Protein 1JSG (pdb70)

InterPro domains:
  IPR004832 TCL1/MTCP1 [PF01840] (11-112)
  IPR004832 TCL1/MTCP1 [PTHR14060] (1-114)
  IPR036672 TCL1/MTCP1 superfamily [G3DSA:2.40.15.10] (1-114)
  IPR036672 TCL1/MTCP1 superfamily [SSF50904] (6-114)

Radius of gyration: 13.99 Å; Cα contacts (8 Å, |Δi|>4): 218; chains: 1; bounding box: 36×29×45 Å

Solvent-accessible surface area: 6996 Å² total; per-residue (Å²): 139,108,78,128,43,110,78,29,126,103,61,2,46,84,0,95,14,56,56,77,117,14,3,10,7,68,102,150,67,7,5,29,16,87,74,59,82,104,88,86,222,116,26,25,49,0,29,0,65,58,64,138,57,153,51,65,216,71,86,68,87,120,121,11,27,129,57,111,16,12,65,42,0,57,53,87,141,88,37,62,0,78,1,58,95,60,33,18,6,98,31,41,79,7,47,77,46,120,55,57,27,13,0,19,0,14,34,37,121,84,146

Secondary structure (DSSP, 8-state):
----EEE-----SEEEEEETTEEEETT--EEEEEEEEEETTTEEEEEEEE------SPPPHHHH-S-SS-SEEEE-TTSPEEETTS-EEEEEEEEEETTEEEEEEEEE---

B-factor: mean 29.54, std 16.5, range [4.8, 89.9]

GO terms:
  GO:0005515 protein binding (F, IPI)
  GO:0042802 identical protein binding (F, IPI)
  GO:0005654 nucleoplasm (C, IDA)
  GO:0005783 endoplasmic reticulum (C, IDA)
  GO:0005829 cytosol (C, IDA)
  GO:0035556 intracellular signal transduction (P, IDA)
  GO:0042802 identical protein binding (F, IDA)
  GO:0043539 protein serine/threonin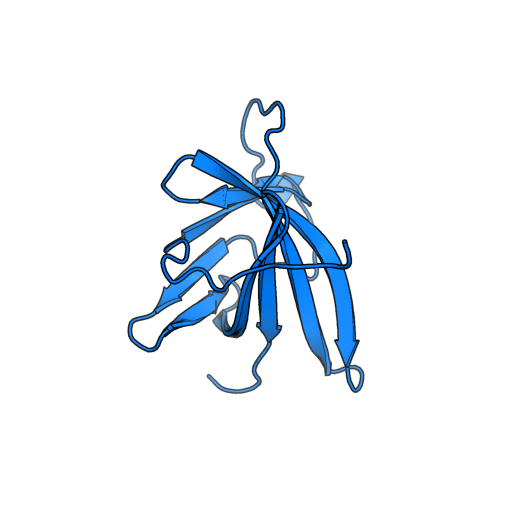e kinase activator activity (F, IDA)
  GO:0043539 protein serine/threonine kinase activator activity (F, IMP)
  GO:0019901 protein kinase binding (F, IPI)

Structure (mmCIF, N/CA/C/O backbone):
data_1JSG
#
_entry.id   1JSG
#
_cell.length_a   38.897
_cell.length_b   82.839
_cell.length_c   117.726
_cell.angle_alpha   90.00
_cell.angle_beta   90.00
_cell.angle_gamma   90.00
#
_symmetry.space_group_name_H-M   'I 2 2 2'
#
loop_
_entity.id
_entity.type
_entity.pdbx_description
1 polymer 'ONCOGENE PRODUCT P14TCL1'
2 water water
#
loop_
_atom_site.group_PDB
_atom_site.id
_atom_site.type_symbol
_atom_site.label_atom_id
_atom_site.label_alt_id
_atom_site.label_comp_id
_atom_site.label_asym_id
_atom_site.label_entity_id
_atom_site.label_seq_id
_atom_site.pdbx_PDB_ins_code
_atom_site.Cartn_x
_atom_site.Cartn_y
_atom_site.Cartn_z
_atom_site.occupancy
_atom_site.B_iso_or_equiv
_atom_site.auth_seq_id
_atom_site.auth_comp_id
_atom_site.auth_asym_id
_atom_site.auth_atom_id
_atom_site.pdbx_PDB_model_num
ATOM 1 N N . CYS A 1 4 ? 25.174 13.418 65.868 1.00 74.50 4 CYS A N 1
ATOM 2 C CA . CYS A 1 4 ? 25.961 12.159 65.657 1.00 77.06 4 CYS A CA 1
ATOM 3 C C . CYS A 1 4 ? 25.361 11.315 64.536 1.00 77.81 4 CYS A C 1
ATOM 4 O O . CYS A 1 4 ? 26.104 10.710 63.745 1.00 79.48 4 CYS A O 1
ATOM 6 N N . PRO A 1 5 ? 24.017 11.213 64.477 1.00 77.01 5 PRO A N 1
ATOM 7 C CA . PRO A 1 5 ? 23.413 10.423 63.399 1.00 75.74 5 PRO A CA 1
ATOM 8 C C . PRO A 1 5 ? 23.402 11.282 62.128 1.00 74.67 5 PRO A C 1
ATOM 9 O O . PRO A 1 5 ? 23.995 12.365 62.100 1.00 74.08 5 PRO A O 1
ATOM 13 N N . THR A 1 6 ? 22.731 10.808 61.084 1.00 72.97 6 THR A N 1
ATOM 14 C CA . THR A 1 6 ? 22.671 11.553 59.829 1.00 69.41 6 THR A CA 1
ATOM 15 C C . THR A 1 6 ? 21.901 12.863 59.982 1.00 67.42 6 THR A C 1
ATOM 16 O O . THR A 1 6 ? 20.696 12.863 60.242 1.00 67.35 6 THR A O 1
ATOM 18 N N . LEU A 1 7 ? 22.609 13.978 59.820 1.00 63.46 7 LEU A N 1
ATOM 19 C CA . LEU A 1 7 ? 22.002 15.300 59.924 1.00 59.66 7 LEU A CA 1
ATOM 20 C C . LEU A 1 7 ? 22.221 16.080 58.630 1.00 56.77 7 LEU A C 1
ATOM 21 O O . LEU A 1 7 ? 23.282 16.666 58.418 1.00 57.40 7 LEU A O 1
ATOM 26 N N . GLY A 1 8 ? 21.212 16.085 57.766 1.00 53.63 8 GLY A N 1
ATOM 27 C CA . GLY A 1 8 ? 21.332 16.789 56.505 1.00 52.67 8 GLY A CA 1
ATOM 28 C C . GLY A 1 8 ? 20.374 17.954 56.344 1.00 50.90 8 GLY A C 1
ATOM 29 O O . GLY A 1 8 ? 19.724 18.377 57.298 1.00 50.96 8 GLY A O 1
ATOM 30 N N . GLU A 1 9 ? 20.287 18.473 55.124 1.00 46.74 9 GLU A N 1
ATOM 31 C CA . GLU A 1 9 ? 19.412 19.597 54.833 1.00 43.86 9 GLU A CA 1
ATOM 32 C C . GLU A 1 9 ? 19.050 19.639 53.355 1.00 38.27 9 GLU A C 1
ATOM 33 O O . GLU A 1 9 ? 19.809 19.173 52.508 1.00 35.56 9 GLU A O 1
ATOM 39 N N . ALA A 1 10 ? 17.886 20.202 53.053 1.00 34.01 10 ALA A N 1
ATOM 40 C CA . ALA A 1 10 ? 17.425 20.308 51.678 1.00 30.69 10 ALA A CA 1
ATOM 41 C C . ALA A 1 10 ? 18.234 21.343 50.898 1.00 30.89 10 ALA A C 1
ATOM 42 O O . ALA A 1 10 ? 18.751 22.304 51.468 1.00 30.69 10 ALA A O 1
ATOM 44 N N . VAL A 1 11 ? 18.360 21.114 49.593 1.00 30.40 11 VAL A N 1
ATOM 45 C CA . VAL A 1 11 ? 19.076 22.014 48.698 1.00 27.23 11 VAL A CA 1
ATOM 46 C C . VAL A 1 11 ? 18.019 22.468 47.711 1.00 29.31 11 VAL A C 1
ATOM 47 O O . VAL A 1 11 ? 17.257 21.649 47.195 1.00 30.90 11 VAL A O 1
ATOM 51 N N . THR A 1 12 ? 17.967 23.771 47.453 1.00 31.98 12 THR A N 1
ATOM 52 C CA . THR A 1 12 ? 16.965 24.332 46.556 1.00 34.06 12 THR A CA 1
ATOM 53 C C . THR A 1 12 ? 17.457 24.679 45.160 1.00 30.63 12 THR A C 1
ATOM 54 O O . THR A 1 12 ? 16.668 25.063 44.302 1.00 29.30 12 THR A O 1
ATOM 58 N N . ASP A 1 13 ? 18.756 24.554 44.929 1.00 31.61 13 ASP A N 1
ATOM 59 C CA . ASP A 1 13 ? 19.301 24.842 43.615 1.00 35.62 13 ASP A CA 1
ATOM 60 C C . ASP A 1 13 ? 19.584 23.548 42.861 1.00 35.52 13 ASP A C 1
ATOM 61 O O . ASP A 1 13 ? 20.605 22.892 43.072 1.00 38.89 13 ASP A O 1
ATOM 66 N N . HIS A 1 14 ? 18.667 23.192 41.973 1.00 29.14 14 HIS A N 1
ATOM 67 C CA . HIS A 1 14 ? 18.794 21.977 41.202 1.00 26.63 14 HIS A CA 1
ATOM 68 C C . HIS A 1 14 ? 19.429 22.263 39.857 1.00 23.59 14 HIS A C 1
ATOM 69 O O . HIS A 1 14 ? 19.221 23.323 39.291 1.00 26.19 14 HIS A O 1
ATOM 76 N N . PRO A 1 15 ? 20.227 21.318 39.334 1.00 22.07 15 PRO A N 1
ATOM 77 C CA . PRO A 1 15 ? 20.865 21.524 38.025 1.00 19.43 15 PRO A CA 1
ATOM 78 C C . PRO A 1 15 ? 19.770 21.715 36.977 1.00 19.10 15 PRO A C 1
ATOM 79 O O . PRO A 1 15 ? 18.701 21.110 37.074 1.00 21.86 15 PRO A O 1
ATOM 83 N N . ASP A 1 16 ? 20.022 22.551 35.980 1.00 17.63 16 ASP A N 1
ATOM 84 C CA . ASP A 1 16 ? 19.018 22.782 34.961 1.00 15.44 16 ASP A CA 1
ATOM 85 C C . ASP A 1 16 ? 19.212 21.822 33.790 1.00 13.59 16 ASP A C 1
ATOM 86 O O . ASP A 1 16 ? 18.302 21.620 32.997 1.00 14.42 16 ASP A O 1
ATOM 91 N N . ARG A 1 17 ? 20.385 21.200 33.705 1.00 12.00 17 ARG A N 1
ATOM 92 C CA . ARG A 1 17 ? 20.677 20.262 32.624 1.00 13.61 17 ARG A CA 1
ATOM 93 C C . ARG A 1 17 ? 21.710 19.243 33.052 1.00 14.65 17 ARG A C 1
ATOM 94 O O . ARG A 1 17 ? 22.699 19.595 33.688 1.00 15.44 17 ARG A O 1
ATOM 102 N N . LEU A 1 18 ? 21.472 17.984 32.688 1.00 14.23 18 LEU A N 1
ATOM 103 C 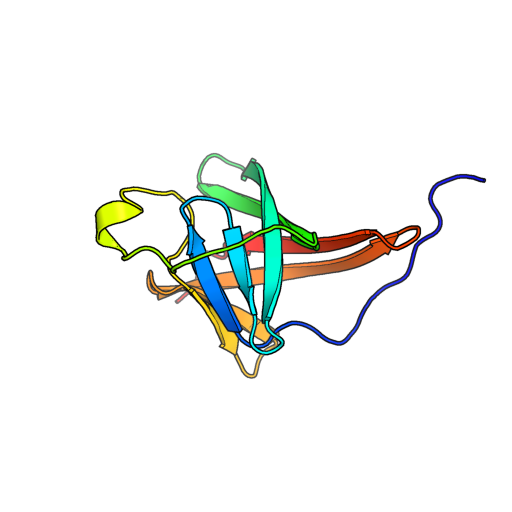CA . LEU A 1 18 ? 22.381 16.876 32.984 1.00 12.28 18 LEU A CA 1
AT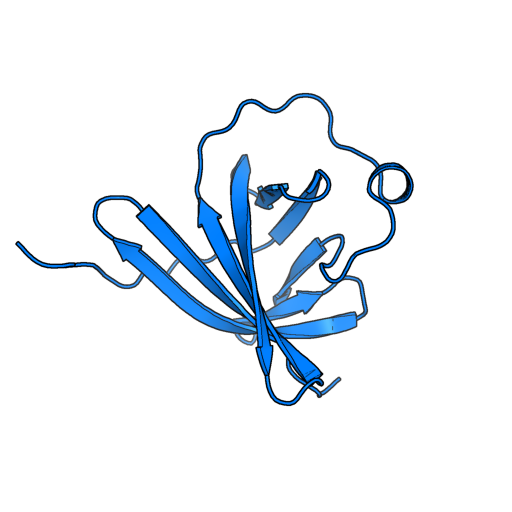OM 104 C C . LEU A 1 18 ? 22.702 16.180 31.654 1.00 12.00 18 LEU A C 1
ATOM 105 O O . LEU A 1 18 ? 21.805 15.703 30.977 1.00 13.00 18 LEU A O 1
ATOM 110 N N . TRP A 1 19 ? 23.978 16.136 31.284 1.00 12.00 19 TRP A N 1
ATOM 111 C CA . TRP A 1 19 ? 24.413 15.496 30.046 1.00 12.42 19 TRP A CA 1
ATOM 112 C C . TRP A 1 19 ? 25.139 14.190 30.362 1.00 14.05 19 TRP A C 1
ATOM 113 O O . TRP A 1 19 ? 26.023 14.168 31.207 1.00 14.82 19 TRP A O 1
ATOM 124 N N . ALA A 1 20 ? 24.797 13.109 29.674 1.00 13.83 20 ALA A N 1
ATOM 125 C CA . ALA A 1 20 ? 25.501 11.858 29.900 1.00 16.53 20 ALA A CA 1
ATOM 126 C C . ALA A 1 20 ? 26.913 12.067 29.355 1.00 16.88 20 ALA A C 1
ATOM 127 O O . ALA A 1 20 ? 27.082 12.374 28.172 1.00 19.19 20 ALA A O 1
ATOM 129 N N . TRP A 1 21 ? 27.920 11.915 30.210 1.00 17.50 21 TRP A N 1
ATOM 130 C CA . TRP A 1 21 ? 29.315 12.085 29.798 1.00 18.92 21 TRP A CA 1
ATOM 131 C C . TRP A 1 21 ? 29.887 10.717 29.463 1.00 19.65 21 TRP A C 1
ATOM 132 O O . TRP A 1 21 ? 30.670 10.545 28.524 1.00 17.38 21 TRP A O 1
ATOM 143 N N . GLU A 1 22 ? 29.485 9.745 30.263 1.00 23.47 22 GLU A N 1
ATOM 144 C CA . GLU A 1 22 ? 29.901 8.366 30.093 1.00 27.15 22 GLU A CA 1
ATOM 145 C C . GLU A 1 22 ? 28.644 7.544 30.335 1.00 28.88 22 GLU A C 1
ATOM 146 O O . GLU A 1 22 ? 27.552 8.097 30.486 1.00 31.48 22 GLU A O 1
ATOM 152 N N . LYS A 1 23 ? 28.783 6.229 30.372 1.00 30.41 23 LYS A N 1
ATOM 153 C CA . LYS A 1 23 ? 27.622 5.395 30.616 1.00 29.90 23 LYS A CA 1
ATOM 154 C C . LYS A 1 23 ? 27.031 5.702 32.003 1.00 27.31 23 LYS A C 1
ATOM 155 O O . LYS A 1 23 ? 25.811 5.827 32.154 1.00 28.98 23 LYS A O 1
ATOM 161 N N . PHE A 1 24 ? 27.898 5.855 33.000 1.00 18.48 24 PHE A N 1
ATOM 162 C CA . PHE A 1 24 ? 27.445 6.103 34.360 1.00 18.04 24 PHE A CA 1
ATOM 163 C C . PHE A 1 24 ? 27.960 7.390 35.006 1.00 17.78 24 PHE A C 1
ATOM 164 O O . PHE A 1 24 ? 28.250 7.422 36.201 1.00 15.48 24 PHE A O 1
ATOM 172 N N . VAL A 1 25 ? 28.056 8.450 34.212 1.00 18.14 25 VAL A N 1
ATOM 173 C CA . VAL A 1 25 ? 28.516 9.744 34.703 1.00 16.68 25 VAL A CA 1
ATOM 174 C C . VAL A 1 25 ? 27.798 10.853 33.951 1.00 14.62 25 VAL A C 1
ATOM 175 O O . VAL A 1 25 ? 27.773 10.861 32.727 1.00 13.97 25 VAL A O 1
ATOM 179 N N . TYR A 1 26 ? 27.204 11.778 34.695 1.00 15.91 26 TYR A N 1
ATOM 180 C CA . TYR A 1 26 ? 26.495 12.915 34.113 1.00 15.53 26 TYR A CA 1
ATOM 181 C C . TYR A 1 26 ? 27.169 14.201 34.582 1.00 17.83 26 TYR A C 1
ATOM 182 O O . TYR A 1 26 ? 27.762 14.251 35.662 1.00 19.87 26 TYR A O 1
ATOM 191 N N . LEU A 1 27 ? 27.074 15.244 33.770 1.00 18.26 27 LEU A N 1
ATOM 192 C CA . LEU A 1 27 ? 27.651 16.537 34.120 1.00 17.62 27 LEU A CA 1
ATOM 193 C C . LEU A 1 27 ? 26.560 17.585 33.934 1.00 15.92 27 LEU A C 1
ATOM 194 O O . LEU A 1 27 ? 25.761 17.474 33.008 1.00 15.02 27 LEU A O 1
ATOM 199 N N . ASP A 1 28 ? 26.510 18.582 34.817 1.00 17.39 28 ASP A N 1
ATOM 200 C CA . ASP A 1 28 ? 25.519 19.660 34.702 1.00 16.07 28 ASP A CA 1
ATOM 201 C C . ASP A 1 28 ? 26.153 20.932 34.102 1.00 16.69 28 ASP A C 1
ATOM 202 O O . ASP A 1 28 ? 27.318 20.912 33.692 1.00 15.98 28 ASP A O 1
ATOM 207 N N . GLU A 1 29 ? 25.392 22.027 34.043 1.00 16.54 29 GLU A N 1
ATOM 208 C CA . GLU A 1 29 ? 25.894 23.290 33.480 1.00 20.83 29 GLU A CA 1
ATOM 209 C C . GLU A 1 29 ? 27.058 23.935 34.237 1.00 19.64 29 GL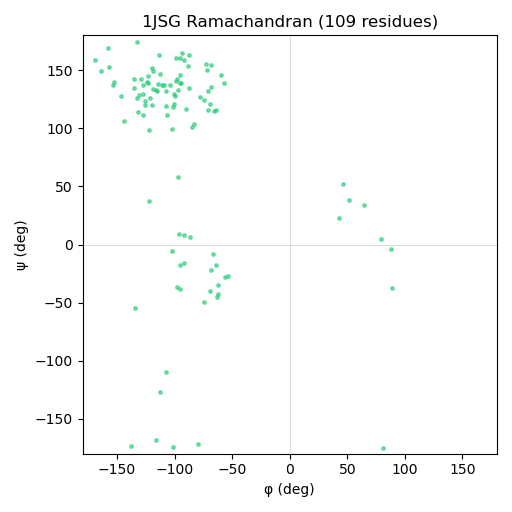U A C 1
ATOM 210 O O . GLU A 1 29 ? 27.729 24.814 33.701 1.00 20.97 29 GLU A O 1
ATOM 216 N N . LYS A 1 30 ? 27.276 23.526 35.482 1.00 18.25 30 LYS A N 1
ATOM 217 C CA . LYS A 1 30 ? 28.360 24.068 36.295 1.00 18.52 30 LY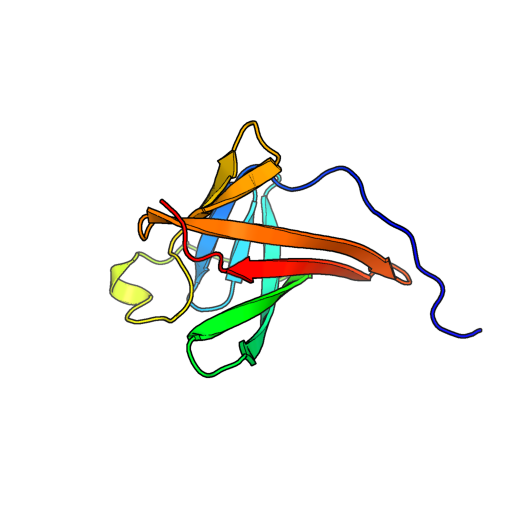S A CA 1
ATOM 218 C C . LYS A 1 30 ? 29.583 23.158 36.219 1.00 19.17 30 LYS A C 1
ATOM 219 O O . LYS A 1 30 ? 30.561 23.342 36.952 1.00 18.66 30 LYS A O 1
ATOM 225 N N . GLN A 1 31 ? 29.512 22.180 35.321 1.00 17.29 31 GLN A N 1
ATOM 226 C CA . GLN A 1 31 ? 30.572 21.202 35.136 1.00 18.49 31 GLN A CA 1
ATOM 227 C C . GLN A 1 31 ? 30.727 20.345 36.387 1.00 19.09 31 GLN A C 1
ATOM 228 O O . GLN A 1 31 ? 31.832 19.930 36.738 1.00 17.10 31 GLN A O 1
ATOM 234 N N . HIS A 1 32 ? 29.606 20.091 37.055 1.00 16.62 32 HIS A N 1
ATOM 235 C CA . HIS A 1 32 ? 29.596 19.250 38.239 1.00 19.30 32 HIS A CA 1
ATOM 236 C C . HIS A 1 32 ? 29.192 17.846 37.807 1.00 17.77 32 HIS A C 1
ATOM 237 O O . HIS A 1 32 ? 28.226 17.678 37.063 1.00 15.49 32 HIS A O 1
ATOM 244 N N . ALA A 1 33 ? 29.943 16.849 38.272 1.00 14.95 33 ALA A N 1
ATOM 245 C CA . ALA A 1 33 ? 29.669 15.454 37.951 1.00 14.03 33 ALA A CA 1
ATOM 246 C C . ALA A 1 33 ? 28.677 14.822 38.943 1.00 15.06 33 ALA A C 1
ATOM 247 O O . ALA A 1 33 ? 28.783 14.996 40.161 1.00 13.42 33 ALA A O 1
ATOM 249 N N . TRP A 1 34 ? 27.706 14.098 38.398 1.00 14.56 34 TRP A N 1
ATOM 250 C CA . TRP A 1 34 ? 26.684 13.414 39.184 1.00 14.50 34 TRP A CA 1
ATOM 251 C C . TRP A 1 34 ? 26.776 11.932 38.837 1.00 14.38 34 TRP A C 1
ATOM 252 O O . TRP A 1 34 ? 26.733 11.567 37.666 1.00 17.25 34 TRP A O 1
ATOM 263 N N . LEU A 1 35 ? 26.913 11.073 39.840 1.00 14.68 35 LEU A N 1
ATOM 264 C CA . LEU A 1 35 ? 27.016 9.647 39.561 1.00 14.99 35 LEU A CA 1
ATOM 265 C C . LEU A 1 35 ? 25.769 8.834 39.924 1.00 14.83 35 LEU A C 1
ATOM 266 O O . LEU A 1 35 ? 25.344 8.820 41.081 1.00 14.15 35 LEU A O 1
ATOM 271 N N . PRO A 1 36 ? 25.138 8.183 38.928 1.00 17.06 36 PRO A N 1
ATOM 272 C CA . PRO A 1 36 ? 23.951 7.375 39.253 1.00 15.50 36 PRO A CA 1
ATOM 273 C C . PRO A 1 36 ? 24.485 6.164 40.004 1.00 16.44 36 PRO A C 1
ATOM 274 O O . PRO A 1 36 ? 25.239 5.372 39.434 1.00 18.90 36 PRO A O 1
ATOM 278 N N . LEU A 1 37 ? 24.118 6.029 41.277 1.00 15.81 37 LEU A N 1
ATOM 279 C CA . LEU A 1 37 ? 24.611 4.917 42.087 1.00 14.25 37 LEU A CA 1
ATOM 280 C C . LEU A 1 37 ? 23.636 3.768 42.187 1.00 14.58 37 LEU A C 1
ATOM 281 O O . LEU A 1 37 ? 24.036 2.604 42.191 1.00 19.56 37 LEU A O 1
ATOM 286 N N . THR A 1 38 ? 22.354 4.087 42.262 1.00 13.22 38 THR A N 1
ATOM 287 C CA . THR A 1 38 ? 21.348 3.052 42.397 1.00 15.65 38 THR A CA 1
ATOM 288 C C . THR A 1 38 ? 20.153 3.269 41.489 1.00 16.03 38 THR A C 1
ATOM 289 O O . THR A 1 38 ? 19.724 4.399 41.264 1.00 19.84 38 THR A O 1
ATOM 293 N N . ILE A 1 39 ? 19.621 2.180 40.959 1.00 13.68 39 ILE A N 1
ATOM 294 C CA . ILE A 1 39 ? 18.431 2.255 40.131 1.00 15.46 39 ILE A CA 1
ATOM 295 C C . ILE A 1 39 ? 17.486 1.276 40.794 1.00 16.15 39 ILE A C 1
ATOM 296 O O . ILE A 1 39 ? 17.823 0.116 40.997 1.00 21.45 39 ILE A O 1
ATOM 301 N N . GLU A 1 40 ? 16.312 1.754 41.163 1.00 16.83 40 GLU A N 1
ATOM 302 C CA . GLU A 1 40 ? 15.343 0.912 41.839 1.00 20.15 40 GLU A CA 1
ATOM 303 C C . GLU A 1 40 ? 14.108 0.750 40.975 1.00 19.59 40 GLU A C 1
ATOM 304 O O . GLU A 1 40 ? 13.591 1.729 40.436 1.00 15.38 40 GLU A O 1
ATOM 310 N N . ILE A 1 41 ? 13.642 -0.488 40.833 1.00 18.61 41 ILE A N 1
ATOM 311 C CA . ILE A 1 41 ? 12.475 -0.748 40.005 1.00 20.65 41 ILE A CA 1
ATOM 312 C C . ILE A 1 41 ? 11.226 -1.065 40.822 1.00 21.67 41 ILE A C 1
ATOM 313 O O . ILE A 1 41 ? 11.134 -2.106 41.468 1.00 21.37 41 ILE A O 1
ATOM 318 N N . LYS A 1 42 ? 10.272 -0.141 40.769 1.00 22.11 42 LYS A N 1
ATOM 319 C CA . LYS A 1 42 ? 9.009 -0.236 41.488 1.00 28.26 42 LYS A CA 1
ATOM 320 C C . LYS A 1 42 ? 7.864 -0.715 40.594 1.00 27.07 42 LYS A C 1
ATOM 321 O O . LYS A 1 42 ? 7.618 -0.148 39.532 1.00 27.50 42 LYS A O 1
ATOM 327 N N . ASP A 1 43 ? 7.158 -1.751 41.034 1.00 30.01 43 ASP A N 1
ATOM 328 C CA . ASP A 1 43 ? 6.038 -2.309 40.270 1.00 35.92 43 ASP A CA 1
ATOM 329 C C . ASP A 1 43 ? 6.445 -2.607 38.835 1.00 36.43 43 ASP A C 1
ATOM 330 O O . ASP A 1 43 ? 5.665 -2.411 37.910 1.00 37.26 43 ASP A O 1
ATOM 335 N N . ARG A 1 44 ? 7.669 -3.095 38.669 1.00 37.08 44 ARG A N 1
ATOM 336 C CA . ARG A 1 44 ? 8.235 -3.417 37.366 1.00 37.95 44 ARG A CA 1
ATOM 337 C C . ARG A 1 44 ? 7.963 -2.380 36.287 1.00 39.53 44 ARG A C 1
ATOM 338 O O . ARG A 1 44 ? 8.004 -2.695 35.096 1.00 41.99 44 ARG A O 1
ATOM 346 N N . LEU A 1 45 ? 7.692 -1.144 36.694 1.00 38.29 45 LEU A N 1
ATOM 347 C CA . LEU A 1 45 ? 7.437 -0.090 35.723 1.00 40.72 45 LEU A CA 1
ATOM 348 C C . LEU A 1 45 ? 8.182 1.203 36.051 1.00 40.00 45 LEU A C 1
ATOM 349 O O . LEU A 1 45 ? 8.936 1.730 35.226 1.00 38.18 45 LEU A O 1
ATOM 354 N N . GLN A 1 46 ? 7.979 1.699 37.265 1.00 35.72 46 GLN A N 1
ATOM 355 C CA . GLN A 1 46 ? 8.594 2.942 37.696 1.00 32.93 46 GLN A CA 1
ATOM 356 C C . GLN A 1 46 ? 10.066 2.866 38.105 1.00 29.67 46 GLN A C 1
ATOM 357 O O . GLN A 1 46 ? 10.448 2.067 38.955 1.00 28.73 46 GLN A O 1
ATOM 363 N N . LEU A 1 47 ? 10.879 3.729 37.507 1.00 24.75 47 LEU A N 1
ATOM 364 C CA . LEU A 1 47 ? 12.306 3.789 37.810 1.00 22.32 47 LEU A CA 1
ATOM 365 C C . LEU A 1 47 ? 12.619 4.919 38.802 1.00 21.88 47 LEU A C 1
ATOM 366 O O . LEU A 1 47 ? 12.043 6.007 38.727 1.00 15.50 47 LEU A O 1
ATOM 371 N N . ARG A 1 48 ? 13.532 4.642 39.727 1.00 20.27 48 ARG A N 1
ATOM 372 C CA . ARG A 1 48 ? 13.975 5.618 40.713 1.00 19.71 48 ARG A CA 1
ATOM 373 C C . ARG A 1 48 ? 15.491 5.562 40.690 1.00 19.20 48 ARG A C 1
ATOM 374 O O . ARG A 1 48 ? 16.077 4.542 41.039 1.00 22.49 48 ARG A O 1
ATOM 382 N N . VAL A 1 49 ? 16.128 6.647 40.264 1.00 18.42 49 VAL A N 1
ATOM 383 C CA . VAL A 1 49 ? 17.577 6.673 40.192 1.00 16.14 49 VAL A CA 1
ATOM 384 C C . VAL A 1 49 ? 18.168 7.687 41.152 1.00 16.39 49 VAL A C 1
ATOM 385 O O . VAL A 1 49 ? 17.720 8.829 41.221 1.00 18.92 49 VAL A O 1
ATOM 389 N N . LEU A 1 50 ? 19.171 7.245 41.902 1.00 15.87 50 LEU A N 1
ATOM 390 C CA . LEU A 1 50 ? 19.860 8.084 42.868 1.00 14.09 50 LEU A CA 1
ATOM 391 C C . LEU A 1 50 ? 21.184 8.574 42.294 1.00 13.03 50 LEU A C 1
ATOM 392 O O . LEU A 1 50 ? 22.049 7.772 41.934 1.00 12.00 50 LEU A O 1
ATOM 397 N N . LEU A 1 51 ? 21.332 9.891 42.204 1.00 12.00 51 LEU A N 1
ATOM 398 C CA . LEU A 1 51 ? 22.547 10.483 41.685 1.00 12.00 51 LEU A CA 1
ATOM 399 C C . LEU A 1 51 ? 23.272 11.185 42.815 1.00 15.34 51 LEU A C 1
ATOM 400 O O . LEU A 1 51 ? 22.657 11.870 43.639 1.00 16.69 51 LEU A O 1
ATOM 405 N N . ARG A 1 52 ? 24.584 11.009 42.857 1.00 15.18 52 ARG A N 1
ATOM 406 C CA . ARG A 1 52 ? 25.382 11.632 43.889 1.00 18.22 52 ARG A CA 1
ATOM 407 C C . ARG A 1 52 ? 26.527 12.417 43.276 1.00 18.87 52 ARG A C 1
ATOM 408 O O . ARG A 1 52 ? 27.188 11.955 42.343 1.00 19.81 52 ARG A O 1
ATOM 416 N N . ARG A 1 53 ? 26.751 13.609 43.814 1.00 19.68 53 ARG A N 1
ATOM 417 C CA . ARG A 1 53 ? 27.817 14.490 43.349 1.00 23.19 53 ARG A CA 1
ATOM 418 C C . ARG A 1 53 ? 29.189 13.957 43.743 1.00 24.42 53 ARG A C 1
ATOM 419 O O . ARG A 1 53 ? 29.423 13.588 44.891 1.00 26.12 53 ARG A O 1
ATOM 427 N N . GLU A 1 54 ? 30.107 13.928 42.791 1.00 28.71 54 GLU A N 1
ATOM 428 C CA . GLU A 1 54 ? 31.440 13.437 43.075 1.00 33.95 54 GLU A CA 1
ATOM 429 C C . GLU A 1 54 ? 32.450 14.063 42.149 1.00 36.07 54 GLU A C 1
ATOM 430 O O . GLU A 1 54 ? 32.189 14.237 40.966 1.00 37.37 54 GLU A O 1
ATOM 436 N N . ASP A 1 55 ? 33.606 14.407 42.699 1.00 41.14 55 ASP A N 1
ATOM 437 C CA . ASP A 1 55 ? 34.669 15.004 41.915 1.00 48.20 55 ASP A CA 1
ATOM 438 C C . ASP A 1 55 ? 35.456 13.869 41.289 1.00 50.04 55 ASP A C 1
ATOM 439 O O . ASP A 1 55 ? 36.277 13.232 41.949 1.00 55.79 55 ASP A O 1
ATOM 444 N N . VAL A 1 56 ? 35.194 13.603 40.017 1.00 48.69 56 VAL A N 1
ATOM 445 C CA . VAL A 1 56 ? 35.896 12.538 39.324 1.00 47.24 56 VAL A CA 1
ATOM 446 C C . VAL A 1 56 ? 36.787 13.117 38.230 1.00 46.71 56 VAL A C 1
ATOM 447 O O . VAL A 1 56 ? 36.633 14.278 37.835 1.00 45.39 56 VAL A O 1
ATOM 451 N N . VAL A 1 57 ? 37.730 12.305 37.759 1.00 45.18 57 VAL A N 1
ATOM 452 C CA . VAL A 1 57 ? 38.649 12.714 36.704 1.00 42.42 57 VAL A CA 1
ATOM 453 C C . VAL A 1 57 ? 38.014 12.354 35.372 1.00 41.49 57 VAL A C 1
ATOM 454 O O . VAL A 1 57 ? 37.788 11.179 35.086 1.00 43.22 57 VAL A O 1
ATOM 458 N N . LEU A 1 58 ? 37.722 13.366 34.562 1.00 40.55 58 LEU A N 1
ATOM 459 C CA . LEU A 1 58 ? 37.095 13.130 33.273 1.00 43.04 58 LEU A CA 1
ATOM 460 C C . LEU A 1 58 ? 37.895 13.680 32.107 1.00 45.07 58 LEU A C 1
ATOM 461 O O . LEU A 1 58 ? 38.535 14.731 32.204 1.00 45.85 58 LEU A O 1
ATOM 466 N N . GLY A 1 59 ? 37.841 12.957 30.995 1.00 45.42 59 GLY A N 1
ATOM 467 C CA . GLY A 1 59 ? 38.555 13.382 29.813 1.00 45.31 59 GLY A CA 1
ATOM 468 C C . GLY A 1 59 ? 37.615 13.905 28.750 1.00 44.32 59 GLY A C 1
ATOM 469 O O . GLY A 1 59 ? 37.032 14.978 28.898 1.00 48.32 59 GLY A O 1
ATOM 470 N N . ARG A 1 60 ? 37.472 13.134 27.678 1.00 41.45 60 ARG A N 1
ATOM 471 C CA . ARG A 1 60 ? 36.618 13.492 26.554 1.00 37.73 60 ARG A CA 1
ATOM 472 C C . ARG A 1 60 ? 35.238 12.846 26.699 1.00 36.30 60 ARG A C 1
ATOM 473 O O . ARG A 1 60 ? 35.131 11.688 27.109 1.00 38.61 60 ARG A O 1
ATOM 481 N N . PRO A 1 61 ? 34.162 13.589 26.376 1.00 29.79 61 PRO A N 1
ATOM 482 C CA . PRO A 1 61 ? 32.830 12.984 26.503 1.00 28.21 61 PRO A CA 1
ATOM 483 C C . PRO A 1 61 ? 32.620 11.879 25.469 1.00 28.26 61 PRO A C 1
ATOM 484 O O . PRO A 1 61 ? 33.263 11.863 24.418 1.00 28.33 61 PRO A O 1
ATOM 488 N N . MET A 1 62 ? 31.734 10.943 25.780 1.00 28.36 62 MET A N 1
ATOM 489 C CA . MET A 1 62 ? 31.449 9.852 24.864 1.00 27.70 62 MET A CA 1
ATOM 490 C C . MET A 1 62 ? 30.236 10.220 24.040 1.00 30.23 62 MET A C 1
ATOM 491 O O . MET A 1 62 ? 29.452 11.092 24.419 1.00 31.89 62 MET A O 1
ATOM 496 N N . THR A 1 63 ? 30.083 9.543 22.911 1.00 33.71 63 THR A N 1
ATOM 497 C CA . THR A 1 63 ? 28.956 9.775 22.024 1.00 35.48 63 THR A CA 1
ATOM 498 C C . THR A 1 63 ? 27.846 8.806 22.409 1.00 34.58 63 THR A C 1
ATOM 499 O O . THR A 1 63 ? 28.095 7.785 23.052 1.00 32.22 63 THR A O 1
ATOM 503 N N . PRO A 1 64 ? 26.604 9.122 22.032 1.00 36.01 64 PRO A N 1
ATOM 504 C CA . PRO A 1 64 ? 25.467 8.255 22.349 1.00 36.27 64 PRO A CA 1
ATOM 505 C C . PRO A 1 64 ? 25.691 6.827 21.874 1.00 40.83 64 PRO A C 1
ATOM 506 O O . PRO A 1 64 ? 25.141 5.877 22.438 1.00 45.71 64 PRO A O 1
ATOM 510 N N . THR A 1 65 ? 26.509 6.678 20.837 1.00 42.90 65 THR A N 1
ATOM 511 C CA . THR A 1 65 ? 26.799 5.360 20.284 1.00 43.37 65 THR A CA 1
ATOM 512 C C . THR A 1 65 ? 27.745 4.575 21.175 1.00 41.36 65 THR A C 1
ATOM 513 O O . THR A 1 65 ? 27.489 3.416 21.490 1.00 45.00 65 THR A O 1
ATOM 517 N N . GLN A 1 66 ? 28.844 5.202 21.576 1.00 40.49 66 GLN A N 1
ATOM 518 C CA . GLN A 1 66 ? 29.807 4.539 22.440 1.00 40.37 66 GLN A CA 1
ATOM 519 C C . GLN A 1 66 ? 29.155 4.191 23.764 1.00 36.35 66 GLN A C 1
ATOM 520 O O . GLN A 1 66 ? 29.467 3.165 24.357 1.00 39.55 66 GLN A O 1
ATOM 526 N N . ILE A 1 67 ? 28.251 5.050 24.226 1.00 32.99 67 ILE A N 1
ATOM 527 C CA . ILE A 1 67 ? 27.556 4.812 25.487 1.00 28.02 67 ILE A CA 1
ATOM 528 C C . ILE A 1 67 ? 26.716 3.539 25.401 1.00 28.98 67 ILE A C 1
ATOM 529 O O . ILE A 1 67 ? 26.730 2.724 26.319 1.00 31.69 67 ILE A O 1
ATOM 534 N N . GLY A 1 68 ? 25.986 3.365 24.304 1.00 30.13 68 GLY A N 1
ATOM 535 C CA . GLY A 1 68 ? 25.192 2.157 24.136 1.00 36.79 68 GLY A CA 1
ATOM 536 C C . GLY A 1 68 ? 23.847 2.108 24.844 1.00 41.53 68 GLY A C 1
ATOM 537 O O . GLY A 1 68 ? 23.442 3.093 25.461 1.00 48.96 68 GLY A O 1
ATOM 538 N N . PRO A 1 69 ? 23.136 0.964 24.789 1.00 41.01 69 PRO A N 1
ATOM 539 C CA . PRO A 1 69 ? 21.821 0.775 25.421 1.00 34.74 69 PRO A CA 1
ATOM 540 C C . PRO A 1 69 ? 21.834 1.026 26.911 1.00 30.25 69 PRO A C 1
ATOM 541 O O . PRO A 1 69 ? 22.754 0.620 27.613 1.00 29.01 69 PRO A O 1
ATOM 545 N N . SER A 1 70 ? 20.791 1.678 27.399 1.00 27.18 70 SER A N 1
ATOM 546 C CA . SER A 1 70 ? 20.712 1.979 28.810 1.00 24.84 70 SER A CA 1
ATOM 547 C C . SER A 1 70 ? 19.270 2.219 29.263 1.00 25.94 70 SER A C 1
ATOM 548 O O . SER A 1 70 ? 18.350 2.337 28.449 1.00 26.08 70 SER A O 1
ATOM 551 N N . LEU A 1 71 ? 19.093 2.274 30.578 1.00 24.09 71 LEU A N 1
ATOM 552 C CA . LEU A 1 71 ? 17.807 2.526 31.211 1.00 19.56 71 LEU A CA 1
ATOM 553 C C . LEU A 1 71 ? 17.776 4.035 31.479 1.00 19.23 71 LEU A C 1
ATOM 554 O O . LEU A 1 71 ? 16.715 4.624 31.695 1.00 20.47 71 LEU A O 1
ATOM 559 N N . LEU A 1 72 ? 18.962 4.647 31.452 1.00 20.67 72 LEU A N 1
ATOM 560 C CA . LEU A 1 72 ? 19.128 6.079 31.715 1.00 19.75 72 LEU A CA 1
ATOM 561 C C . LEU A 1 72 ? 19.223 6.928 30.446 1.00 20.63 72 LEU A C 1
ATOM 562 O O . LEU A 1 72 ? 19.821 6.518 29.447 1.00 22.29 72 LEU A O 1
ATOM 567 N N . PRO A 1 73 ? 18.634 8.133 30.471 1.00 20.55 73 PRO A N 1
ATOM 568 C CA . PRO A 1 73 ? 18.664 9.018 29.304 1.00 16.63 73 PRO A CA 1
ATOM 569 C C . PRO A 1 73 ? 20.002 9.685 28.995 1.00 17.20 73 PRO A C 1
ATOM 570 O O . PRO A 1 73 ? 20.848 9.875 29.870 1.00 16.61 73 PRO A O 1
ATOM 574 N N . ILE A 1 74 ? 20.175 10.041 27.729 1.00 15.76 74 ILE A N 1
ATOM 575 C CA . ILE A 1 74 ? 21.377 10.711 27.271 1.00 17.43 74 ILE A CA 1
ATOM 576 C C . ILE A 1 74 ? 21.409 12.117 27.878 1.00 17.09 74 ILE A C 1
ATOM 577 O O . ILE A 1 74 ? 22.464 12.744 27.997 1.00 15.19 74 ILE A O 1
ATOM 582 N N . MET A 1 75 ? 20.242 12.609 28.277 1.00 19.48 75 MET A N 1
ATOM 583 C CA . MET A 1 75 ? 20.159 13.940 28.855 1.00 19.87 75 MET A CA 1
ATOM 584 C C . MET A 1 75 ? 18.852 14.198 29.614 1.00 16.20 75 MET A C 1
ATOM 585 O O . MET A 1 75 ? 17.813 13.624 29.289 1.00 16.15 75 MET A O 1
ATOM 590 N N . TRP A 1 76 ? 18.926 15.045 30.640 1.00 14.36 76 TRP A N 1
ATOM 591 C CA . TRP A 1 76 ? 17.761 15.425 31.444 1.00 14.82 76 TRP A CA 1
ATOM 592 C C . TRP A 1 76 ? 17.706 16.934 31.370 1.00 14.76 76 TRP A C 1
ATOM 593 O O . TRP A 1 76 ? 18.739 17.576 31.446 1.00 18.04 76 TRP A O 1
ATOM 604 N N . GLN A 1 77 ? 16.514 17.504 31.247 1.00 17.84 77 GLN A N 1
ATOM 605 C CA . GLN A 1 77 ? 16.370 18.957 31.160 1.00 17.95 77 GLN A CA 1
ATOM 606 C C . GLN A 1 77 ? 15.299 19.443 32.137 1.00 16.93 77 GLN A C 1
ATOM 607 O O . GLN A 1 77 ? 14.189 18.917 32.148 1.00 20.03 77 GLN A O 1
ATOM 613 N N . LEU A 1 78 ? 15.626 20.436 32.961 1.00 15.83 78 LEU A N 1
ATOM 614 C CA . LEU A 1 78 ? 14.664 20.969 33.931 1.00 13.35 78 LEU A CA 1
ATOM 615 C C . LEU A 1 78 ? 13.603 21.842 33.258 1.00 17.72 78 LEU A C 1
ATOM 616 O O . LEU A 1 78 ? 13.929 22.810 32.565 1.00 17.32 78 LEU A O 1
ATOM 621 N N . TYR A 1 79 ? 12.335 21.487 33.464 1.00 16.87 79 TYR A N 1
ATOM 622 C CA . TYR A 1 79 ? 11.221 22.218 32.882 1.00 20.30 79 TYR A CA 1
ATOM 623 C C . TYR A 1 79 ? 10.675 23.281 33.835 1.00 22.28 79 TYR A C 1
ATOM 624 O O . TYR A 1 79 ? 10.956 23.259 35.031 1.00 23.95 79 TYR A O 1
ATOM 633 N N . PRO A 1 80 ? 9.864 24.217 33.316 1.00 22.67 80 PRO A N 1
ATOM 634 C CA . PRO A 1 80 ? 9.299 25.290 34.147 1.00 24.41 80 PRO A CA 1
ATOM 635 C C . PRO A 1 80 ? 8.499 24.831 35.361 1.00 25.66 80 PRO A C 1
ATOM 636 O O . PRO A 1 80 ? 8.419 25.548 36.362 1.00 27.79 80 PRO A O 1
ATOM 640 N N . ASP A 1 81 ? 7.909 23.641 35.269 1.00 25.40 81 ASP A N 1
ATOM 641 C CA . ASP A 1 81 ? 7.103 23.094 36.351 1.00 21.26 81 ASP A CA 1
ATOM 642 C C . ASP A 1 81 ? 7.925 22.332 37.390 1.00 22.79 81 ASP A C 1
ATOM 643 O O . ASP A 1 81 ? 7.365 21.708 38.290 1.00 23.93 81 ASP A O 1
ATOM 648 N N . GLY A 1 82 ? 9.248 22.375 37.265 1.00 21.47 82 GLY A N 1
ATOM 649 C CA . GLY A 1 82 ? 10.093 21.684 38.226 1.00 20.65 82 GLY A CA 1
ATOM 650 C C . GLY A 1 82 ? 10.422 20.223 37.949 1.00 20.68 82 GLY A C 1
ATOM 651 O O . GLY A 1 82 ? 11.184 19.612 38.695 1.00 21.77 82 GLY A O 1
ATOM 652 N N . ARG A 1 83 ? 9.854 19.650 36.894 1.00 19.40 83 ARG A N 1
ATOM 653 C CA . ARG A 1 83 ? 10.135 18.261 36.562 1.00 18.28 83 ARG A CA 1
ATOM 654 C C . ARG A 1 83 ? 11.198 18.225 35.465 1.00 18.53 83 ARG A C 1
ATOM 655 O O . ARG A 1 83 ? 11.421 19.228 34.794 1.00 22.07 83 ARG A O 1
ATOM 663 N N . TYR A 1 84 ? 11.867 17.084 35.300 1.00 14.35 84 TYR A N 1
ATOM 664 C CA . TYR A 1 84 ? 12.905 16.944 34.283 1.00 13.01 84 TYR A CA 1
ATOM 665 C C . TYR A 1 84 ? 12.387 16.152 33.111 1.00 14.57 84 TYR A C 1
ATOM 666 O O . TYR A 1 84 ? 11.717 15.142 33.300 1.00 16.20 84 TYR A O 1
ATOM 675 N N . ARG A 1 85 ? 12.709 16.611 31.904 1.00 12.00 85 ARG A N 1
ATOM 676 C CA . ARG A 1 85 ? 12.311 15.910 30.697 1.00 12.51 85 ARG A CA 1
ATOM 677 C C . ARG A 1 85 ? 13.513 15.131 30.215 1.00 13.84 85 ARG A C 1
ATOM 678 O O . ARG A 1 85 ? 14.603 15.686 30.078 1.00 16.01 85 ARG A O 1
ATOM 686 N N . SER A 1 86 ? 13.308 13.848 29.953 1.00 13.52 86 SER A N 1
ATOM 687 C CA . SER A 1 86 ? 14.373 12.978 29.493 1.00 15.68 86 SER A CA 1
ATOM 688 C C . SER A 1 86 ? 14.451 13.036 27.975 1.00 19.11 86 SER A C 1
ATOM 689 O O . SER A 1 86 ? 13.448 13.316 27.315 1.00 18.46 86 SER A O 1
ATOM 692 N N . SER A 1 87 ? 15.630 12.771 27.415 1.00 19.52 87 SER A N 1
ATOM 693 C CA . SER A 1 87 ? 15.779 12.806 25.963 1.00 22.16 87 SER A CA 1
ATOM 694 C C . SER A 1 87 ? 14.976 11.697 25.282 1.00 25.91 87 SER A C 1
ATOM 695 O O . SER A 1 87 ? 14.859 11.668 24.059 1.00 30.63 87 SER A O 1
ATOM 698 N N . ASP A 1 88 ? 14.424 10.785 26.072 1.00 30.73 88 ASP A N 1
ATOM 699 C CA . ASP A 1 88 ? 13.614 9.697 25.532 1.00 33.48 88 ASP A CA 1
ATOM 700 C C . ASP A 1 88 ? 12.153 10.154 25.532 1.00 31.43 88 ASP A C 1
ATOM 701 O O . ASP A 1 88 ? 11.235 9.380 25.285 1.00 35.10 88 ASP A O 1
ATOM 706 N N . SER A 1 89 ? 11.967 11.432 25.836 1.00 30.59 89 SER A N 1
ATOM 707 C CA . SER A 1 89 ? 10.661 12.082 25.878 1.00 29.39 89 SER A CA 1
ATOM 708 C C . SER A 1 89 ? 9.820 11.842 27.113 1.00 25.42 89 SER A C 1
ATOM 709 O O . SER A 1 89 ? 8.682 12.303 27.180 1.00 32.96 89 SER A O 1
ATOM 712 N N . SER A 1 90 ? 10.372 11.139 28.095 1.00 21.27 90 SER A N 1
ATOM 713 C CA . SER A 1 90 ? 9.654 10.863 29.338 1.00 18.88 90 SER A CA 1
ATOM 714 C C . SER A 1 90 ? 9.858 11.993 30.342 1.00 17.50 90 SER A C 1
ATOM 715 O O . SER A 1 90 ? 10.778 12.790 30.190 1.00 18.04 90 SER A O 1
ATOM 718 N N . PHE A 1 91 ? 9.005 12.054 31.366 1.00 17.47 91 PHE A N 1
ATOM 719 C CA . PHE A 1 91 ? 9.104 13.075 32.406 1.00 16.16 91 PHE A CA 1
ATOM 720 C C . PHE A 1 91 ? 9.445 12.435 33.756 1.00 20.09 91 PHE A C 1
ATOM 721 O O . PHE A 1 91 ? 8.913 11.384 34.108 1.00 19.93 91 PHE A O 1
ATOM 729 N N . TRP A 1 92 ? 10.343 13.069 34.504 1.00 20.92 92 TRP A N 1
ATOM 730 C CA . TRP A 1 92 ? 10.771 12.545 35.798 1.00 19.94 92 TRP A CA 1
ATOM 731 C C . TRP A 1 92 ? 10.536 13.550 36.923 1.00 19.62 92 TRP A C 1
ATOM 732 O O . TRP A 1 92 ? 10.794 14.743 36.777 1.00 19.71 92 TRP A O 1
ATOM 743 N N . ARG A 1 93 ? 10.069 13.058 38.060 1.00 21.67 93 ARG A N 1
ATOM 744 C CA . ARG A 1 93 ? 9.820 13.923 39.201 1.00 22.39 93 ARG A CA 1
ATOM 745 C C . ARG A 1 93 ? 11.036 13.932 40.126 1.00 23.65 93 ARG A C 1
ATOM 746 O O . ARG A 1 93 ? 11.657 12.892 40.352 1.00 25.43 93 ARG A O 1
ATOM 754 N N . LEU A 1 94 ? 11.384 15.109 40.642 1.00 22.15 94 LEU A N 1
ATOM 755 C CA . LEU A 1 94 ? 12.509 15.234 41.564 1.00 22.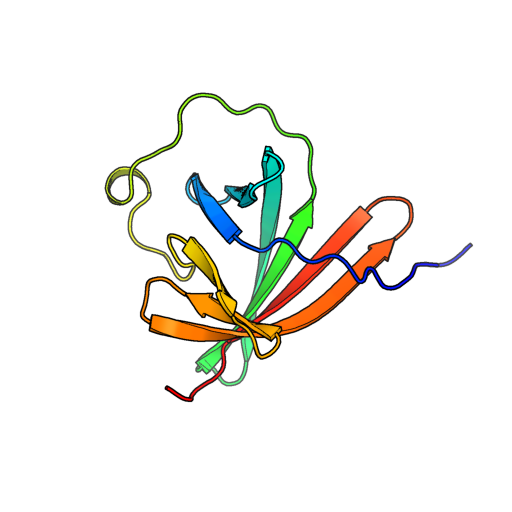48 94 LEU A CA 1
ATOM 756 C C . LEU A 1 94 ? 11.951 14.874 42.928 1.00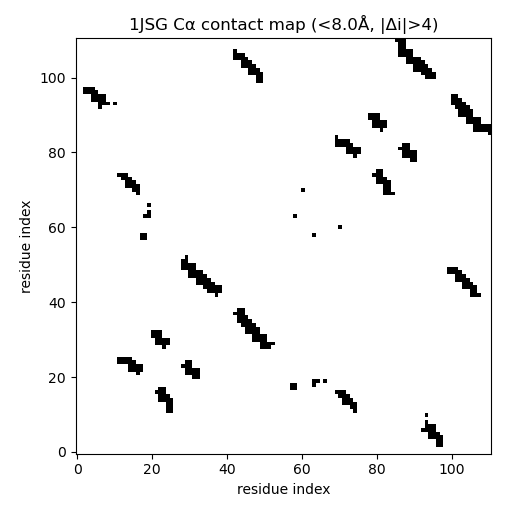 18.59 94 LEU A C 1
ATOM 757 O O . LEU A 1 94 ? 11.248 15.669 43.531 1.00 20.07 94 LEU A O 1
ATOM 762 N N . VAL A 1 95 ? 12.243 13.674 43.413 1.00 19.37 95 VAL A N 1
ATOM 763 C CA . VAL A 1 95 ? 11.722 13.265 44.711 1.00 17.13 95 VAL A CA 1
ATOM 764 C C . VAL A 1 95 ? 12.374 14.044 45.854 1.00 19.47 95 VAL A C 1
ATOM 765 O O . VAL A 1 95 ? 11.703 14.410 46.819 1.00 25.76 95 VAL A O 1
ATOM 769 N N . TYR A 1 96 ? 13.680 14.286 45.755 1.00 20.41 96 TYR A N 1
ATOM 770 C CA . TYR A 1 96 ? 14.395 15.076 46.756 1.00 17.56 96 TYR A CA 1
ATOM 771 C C . TYR A 1 96 ? 15.794 15.439 46.295 1.00 17.52 96 TYR A C 1
ATOM 772 O O . TYR A 1 96 ? 16.346 14.804 45.399 1.00 17.14 96 TYR A O 1
ATOM 781 N N . HIS A 1 97 ? 16.342 16.486 46.905 1.00 18.49 97 HIS A N 1
ATOM 782 C CA . HIS A 1 97 ? 17.685 16.988 46.615 1.00 17.47 97 HIS A CA 1
ATOM 783 C C . HIS A 1 97 ? 18.203 17.455 47.963 1.00 17.86 97 HIS A C 1
ATOM 784 O O . HIS A 1 97 ? 17.769 18.481 48.474 1.00 21.75 97 HIS A O 1
ATOM 791 N N . ILE A 1 98 ? 19.118 16.694 48.548 1.00 19.73 98 ILE A N 1
ATOM 792 C CA . ILE A 1 98 ? 19.654 17.041 49.856 1.00 20.69 98 ILE A CA 1
ATOM 793 C C . ILE A 1 98 ? 21.174 16.975 49.958 1.00 26.05 98 ILE A C 1
ATOM 794 O O . ILE A 1 98 ? 21.873 16.542 49.035 1.00 28.31 98 ILE A O 1
ATOM 799 N N . LYS A 1 99 ? 21.675 17.412 51.106 1.00 29.06 99 LYS A N 1
ATOM 800 C CA . LYS A 1 99 ? 23.102 17.409 51.380 1.00 33.37 99 LYS A CA 1
ATOM 801 C C . LYS A 1 99 ? 23.311 16.813 52.765 1.00 36.48 99 LYS A C 1
ATOM 802 O O . LYS A 1 99 ? 22.703 17.258 53.736 1.00 37.50 99 LYS A O 1
ATOM 808 N N . ILE A 1 100 ? 24.153 15.792 52.850 1.00 39.94 100 ILE A N 1
ATOM 809 C CA . ILE A 1 100 ? 24.431 15.149 54.125 1.00 45.53 100 ILE A CA 1
ATOM 810 C C . ILE A 1 100 ? 25.934 15.090 54.354 1.00 51.39 100 ILE A C 1
ATOM 811 O O . ILE A 1 100 ? 26.656 14.365 53.664 1.00 52.34 100 ILE A O 1
ATOM 816 N N . ASP A 1 101 ? 26.395 15.855 55.340 1.00 56.86 101 ASP A N 1
ATOM 817 C CA . ASP A 1 101 ? 27.812 15.922 55.663 1.00 61.39 101 ASP A CA 1
ATOM 818 C C . ASP A 1 101 ? 28.576 16.088 54.366 1.00 59.64 101 ASP A C 1
ATOM 819 O O . ASP A 1 101 ? 29.497 15.325 54.073 1.00 58.94 101 ASP A O 1
ATOM 824 N N . GLY A 1 102 ? 28.164 17.084 53.586 1.00 58.96 102 GLY A N 1
ATOM 825 C CA . GLY A 1 102 ? 28.816 17.362 52.321 1.00 59.39 102 GLY A CA 1
ATOM 826 C C . GLY A 1 102 ? 28.249 16.591 51.144 1.00 58.13 102 GLY A C 1
ATOM 827 O O . GLY A 1 102 ? 28.165 17.123 50.034 1.00 61.46 102 GLY A O 1
ATOM 828 N N . VAL A 1 103 ? 27.864 15.338 51.382 1.00 53.74 103 VAL A N 1
ATOM 829 C CA . VAL A 1 103 ? 27.309 14.490 50.331 1.00 44.96 103 VAL A CA 1
ATOM 830 C C . VAL A 1 103 ? 25.983 15.042 49.812 1.00 37.73 103 VAL A C 1
ATOM 831 O O . VAL A 1 103 ? 24.993 15.120 50.542 1.00 34.03 103 VAL A O 1
ATOM 835 N N . GLU A 1 104 ? 25.985 15.433 48.542 1.00 32.17 104 GLU A N 1
ATOM 836 C CA . GLU A 1 104 ? 24.801 15.976 47.887 1.00 26.42 104 GLU A CA 1
ATOM 837 C C . GLU A 1 104 ? 24.166 14.885 47.027 1.00 22.72 104 GLU A C 1
ATOM 838 O O . GLU A 1 104 ? 24.785 14.379 46.096 1.00 19.37 104 GLU A O 1
ATOM 844 N N . ASP A 1 105 ? 22.931 14.518 47.351 1.00 22.05 105 ASP A N 1
ATOM 845 C CA . ASP A 1 105 ? 22.218 13.474 46.619 1.00 20.75 105 ASP A CA 1
ATOM 846 C C . ASP A 1 105 ? 20.956 14.040 45.998 1.00 18.73 105 ASP A C 1
ATOM 847 O O . ASP A 1 105 ? 20.355 14.959 46.540 1.00 17.44 105 ASP A O 1
ATOM 852 N N . MET A 1 106 ? 20.557 13.475 44.866 1.00 18.08 106 MET A N 1
ATOM 853 C CA . MET A 1 106 ? 19.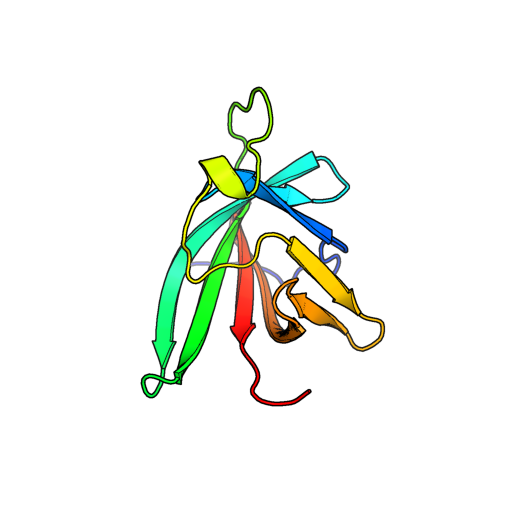340 13.881 44.176 1.00 16.89 106 MET A CA 1
ATOM 854 C C . MET A 1 106 ? 18.636 12.584 43.784 1.00 15.50 106 MET A C 1
ATOM 855 O O . MET A 1 106 ? 19.285 11.657 43.311 1.00 17.06 106 MET A O 1
ATOM 860 N N . LEU A 1 107 ? 17.327 12.500 44.001 1.00 16.94 107 LEU A N 1
ATOM 861 C CA . LEU A 1 107 ? 16.581 11.297 43.630 1.00 16.14 107 LEU A CA 1
ATOM 862 C C . LEU A 1 107 ? 15.506 11.662 42.616 1.00 18.73 107 LEU A C 1
ATOM 863 O O . LEU A 1 107 ? 14.631 12.489 42.891 1.00 16.34 107 LEU A O 1
ATOM 868 N N . LEU A 1 108 ? 15.600 11.046 41.440 1.00 16.56 108 LEU A N 1
ATOM 869 C CA . LEU A 1 108 ? 14.672 11.274 40.346 1.00 15.81 108 LEU A CA 1
ATOM 870 C C . LEU A 1 108 ? 13.803 10.035 40.166 1.00 18.46 108 LEU A C 1
ATOM 871 O O . LEU A 1 108 ? 14.298 8.913 40.199 1.00 21.01 108 LEU A O 1
ATOM 876 N N . GLU A 1 109 ? 12.508 10.238 39.962 1.00 18.44 109 GLU A N 1
ATOM 877 C CA . GLU A 1 109 ? 11.599 9.124 39.782 1.00 18.49 109 GLU A CA 1
ATOM 878 C C . GLU A 1 109 ? 10.794 9.323 38.506 1.00 18.03 109 GLU A C 1
ATOM 879 O O . GLU A 1 109 ? 10.234 10.389 38.288 1.00 21.22 109 GLU A O 1
ATOM 885 N N . LEU A 1 110 ? 10.762 8.297 37.660 1.00 16.45 110 LEU A N 1
ATOM 886 C CA . LEU A 1 110 ? 10.048 8.349 36.385 1.00 19.34 110 LEU A CA 1
ATOM 887 C C . LEU A 1 110 ? 8.530 8.408 36.520 1.00 23.57 110 LEU A C 1
ATOM 888 O O . LEU A 1 110 ? 7.950 7.675 37.314 1.00 24.63 110 LEU A O 1
ATOM 893 N N . LEU A 1 111 ? 7.900 9.281 35.731 1.00 30.13 111 LEU A N 1
ATOM 894 C CA . LEU A 1 111 ? 6.443 9.453 35.721 1.00 35.79 111 LEU A CA 1
ATOM 895 C C . LEU A 1 111 ? 5.838 8.978 34.396 1.00 46.91 111 LEU A C 1
ATOM 896 O O . LEU A 1 111 ? 6.462 9.106 33.342 1.00 47.62 111 LEU A O 1
ATOM 901 N N . PRO A 1 112 ? 4.608 8.429 34.433 1.00 57.34 112 PRO A N 1
ATOM 902 C CA . PRO A 1 112 ? 3.890 7.928 33.255 1.00 63.04 112 PRO A CA 1
ATOM 903 C C . PRO A 1 112 ? 2.865 8.903 32.638 1.00 67.71 112 PRO A C 1
ATOM 904 O O . PRO A 1 112 ? 1.681 8.574 32.526 1.00 69.76 112 PRO A O 1
ATOM 908 N N . ASP A 1 113 ? 3.314 10.091 32.239 1.00 71.48 113 ASP A N 1
ATOM 909 C CA . ASP A 1 113 ? 2.418 11.073 31.627 1.00 74.20 113 ASP A CA 1
ATOM 910 C C . ASP A 1 113 ? 2.776 11.297 30.157 1.00 78.14 113 ASP A C 1
ATOM 911 O O . ASP A 1 113 ? 2.860 10.343 29.379 1.00 79.91 113 ASP A O 1
ATOM 916 N N . ASP A 1 114 ? 2.972 12.557 29.777 1.00 81.56 114 ASP A N 1
ATOM 917 C CA . ASP A 1 114 ? 3.334 12.900 28.404 1.00 85.79 114 ASP A CA 1
ATOM 918 C C . ASP A 1 114 ? 4.481 13.904 28.421 1.00 86.54 114 ASP A C 1
ATOM 919 O O . ASP A 1 114 ? 5.399 13.776 27.577 1.00 86.95 114 ASP A O 1
#

Organism: Homo sapiens (NCBI:txid9606)

Foldseek 3Di:
DPWDKDADDDDFQKWAQQALFWTAGPVRWIWGFDDWDQDPVPKIKTKIKTDDDDDDGGDDPVNSDDDPAARMWGQDPVGWIAGPVRWIWHFPGWMATPNITMTMIMTDDDD

CATH classification: 2.40.15.10

Nearest PDB structures (foldseek):
  1jsg-assembly1_A-2  TM=1.009E+00  e=2.287E-21  Homo sapiens
  1jnp-assembly1_B  TM=9.712E-01  e=4.651E-12  Mus musculus
  1a1x-assembly1_A-2  TM=9.066E-01  e=2.545E-10  Homo sapiens
  1qtu-assembly1_A  TM=8.417E-01  e=1.631E-08  Homo sapiens
  6rwr-assembly1_A-2  TM=2.692E-01  e=2.512E+00  Bos taurus

Sequence (111 aa):
CPTLGEAVTDHPDRLWAWEKFVYLDEKQHAWLPLTIEIKDRLQLRVLLRREDVVLGRPMTPTQIGPSLLPIMWQLYPDGRYRSSDSSFWRLVYHIKIDGVEDMLLELLPDD